Protein AF-A0A381Z6F1-F1 (afdb_monomer)

Organism: NCBI:txid408172

pLDDT: mean 79.67, std 11.26, range [46.81, 97.19]

Mean predicted aligned error: 19.36 Å

Nearest PDB structures (foldseek):
  4gq2-assembly1_P  TM=2.605E-01  e=3.804E+00  Schizosaccharomyces pombe
  4fhm-assembly1_A  TM=2.417E-01  e=4.046E+00  Schizosaccharomyces pombe 972h-
  7odt-assembly1_a  TM=2.174E-01  e=6.625E+00  Homo sapiens

Solvent-accessible surface area (backbone atoms only — not comparable to full-atom values): 9942 Å² total; per-residue (Å²): 112,48,77,78,46,76,47,76,41,65,54,98,90,38,85,71,50,76,47,73,41,78,45,74,86,64,72,47,80,48,65,50,73,82,46,73,48,76,40,67,39,95,84,78,42,79,68,51,73,53,72,52,83,64,50,80,45,75,41,77,60,84,64,78,78,44,97,64,81,72,69,78,74,82,78,71,83,79,87,71,81,80,87,68,64,60,69,60,54,53,52,52,53,52,51,53,51,54,52,52,51,53,52,54,56,57,70,66,60,73,81,83,80,77,81,74,78,75,70,88,66,80,69,48,73,66,55,52,49,49,52,52,51,54,59,50,69,73,49,96,66,60,70,65,59,65,58,57,72,75,105

Secondary structure (DSSP, 8-state):
-EEEEEEEEEETTEEEEEEEEEE--SSEEEEPPPEEEEEEPTTSSEEEEEEEPPPEEEE--TTTT-S---PPP-PPPP-PPP-S-HHHHHHHHHHHHHHHHHHHHHHT----------TT----HHHHHHHHHHHHHTS---HHHHHHTT-

Foldseek 3Di:
DDWPDKDFDDDPNHGDDIDIDDDDPDFAKDKDDKDKDFDADPVRHGPDIDTDDIDIDGHDDPLVPDPDNDDDPDDDDDDDDPPDPPVVVVVVVVVVVVVVVVVVVVVPDDPPPDPPDDCPDPCDPVNVVVVVVVVVVVPPPPCVVVVVVVD

Radius of gyration: 55.56 Å; Cα contacts (8 Å, |Δi|>4): 98; chains: 1; bounding box: 117×28×126 Å

Structure (mmCIF, N/CA/C/O backbone):
data_AF-A0A381Z6F1-F1
#
_entry.id   AF-A0A381Z6F1-F1
#
loop_
_atom_site.group_PDB
_atom_site.id
_atom_site.type_symbol
_atom_site.label_atom_id
_atom_site.label_alt_id
_atom_site.label_comp_id
_atom_site.label_asym_id
_atom_site.label_entity_id
_atom_site.label_seq_id
_atom_site.pdbx_PDB_ins_code
_atom_site.Cartn_x
_atom_site.Cartn_y
_atom_site.Cartn_z
_atom_site.occupancy
_atom_site.B_iso_or_equiv
_atom_site.auth_seq_id
_atom_site.auth_comp_id
_atom_site.auth_asym_id
_atom_site.auth_atom_id
_atom_site.pdbx_PDB_model_num
ATOM 1 N N . MET A 1 1 ? -11.527 2.970 18.851 1.00 81.12 1 MET A N 1
ATOM 2 C CA . MET A 1 1 ? -12.751 2.217 19.197 1.00 81.12 1 MET A CA 1
ATOM 3 C C . MET A 1 1 ? -13.925 2.853 18.471 1.00 81.12 1 MET A C 1
ATOM 5 O O . MET A 1 1 ? -13.950 4.073 18.383 1.00 81.12 1 MET A O 1
ATOM 9 N N . SER A 1 2 ? -14.859 2.068 17.936 1.00 88.56 2 SER A N 1
ATOM 10 C CA . SER A 1 2 ? -16.077 2.588 17.293 1.00 88.56 2 SER A CA 1
ATOM 11 C C . SER A 1 2 ? -17.257 1.636 17.465 1.00 88.56 2 SER A C 1
ATOM 13 O O . SER A 1 2 ? -17.055 0.428 17.573 1.00 88.56 2 SER A O 1
ATOM 15 N N . ILE A 1 3 ? -18.482 2.162 17.426 1.00 88.12 3 ILE A N 1
ATOM 16 C CA . ILE A 1 3 ? -19.702 1.349 17.346 1.00 88.12 3 ILE A CA 1
ATOM 17 C C . ILE A 1 3 ? -19.932 0.991 15.878 1.00 88.12 3 ILE A C 1
ATOM 19 O O . ILE A 1 3 ? -20.005 1.876 15.027 1.00 88.12 3 ILE A O 1
ATOM 23 N N . ARG A 1 4 ? -20.004 -0.304 15.572 1.00 90.88 4 ARG A N 1
ATOM 24 C CA . ARG A 1 4 ? -20.259 -0.804 14.216 1.00 90.88 4 ARG A CA 1
ATOM 25 C C . ARG A 1 4 ? -21.744 -0.957 13.930 1.00 90.88 4 ARG A C 1
ATOM 27 O O . ARG A 1 4 ? -22.179 -0.680 12.818 1.00 90.88 4 ARG A O 1
ATOM 34 N N . ASN A 1 5 ? -22.495 -1.447 14.907 1.00 90.75 5 ASN A N 1
ATOM 35 C CA . ASN A 1 5 ? -23.907 -1.740 14.740 1.00 90.75 5 ASN A CA 1
ATOM 36 C C . ASN A 1 5 ? -24.666 -1.457 16.033 1.00 90.75 5 ASN A C 1
ATOM 38 O O . ASN A 1 5 ? -24.113 -1.618 17.122 1.00 90.75 5 ASN A O 1
ATOM 42 N N . GLN A 1 6 ? -25.931 -1.074 15.891 1.00 89.50 6 GLN A N 1
ATOM 43 C CA . GLN A 1 6 ? -26.876 -0.897 16.983 1.00 89.50 6 GLN A CA 1
ATOM 44 C C . GLN A 1 6 ? -28.231 -1.478 16.574 1.00 89.50 6 GLN A C 1
ATOM 46 O O . GLN A 1 6 ? -28.714 -1.238 15.468 1.00 89.50 6 GLN A O 1
ATOM 51 N N . ALA A 1 7 ? -28.847 -2.246 17.463 1.00 90.25 7 ALA A N 1
ATOM 52 C CA . ALA A 1 7 ? -30.129 -2.886 17.230 1.00 90.25 7 ALA A CA 1
ATOM 53 C C . ALA A 1 7 ? -31.007 -2.810 18.480 1.00 90.25 7 ALA A C 1
ATOM 55 O O . ALA A 1 7 ? -30.526 -2.888 19.609 1.00 90.25 7 ALA A O 1
ATOM 56 N N . LEU A 1 8 ? -32.314 -2.680 18.265 1.00 88.94 8 LEU A N 1
ATOM 57 C CA . LEU A 1 8 ? -33.320 -2.701 19.321 1.00 88.94 8 LEU A CA 1
ATOM 58 C C . LEU A 1 8 ? -33.885 -4.118 19.454 1.00 88.94 8 LEU A C 1
ATOM 60 O O . LEU A 1 8 ? -34.430 -4.673 18.497 1.00 88.94 8 LEU A O 1
ATOM 64 N N . ILE A 1 9 ? -33.780 -4.699 20.643 1.00 87.12 9 ILE A N 1
ATOM 65 C CA . ILE A 1 9 ? -34.295 -6.034 20.941 1.00 87.12 9 ILE A CA 1
ATOM 66 C C . ILE A 1 9 ? -35.766 -5.905 21.319 1.00 87.12 9 ILE A C 1
ATOM 68 O O . ILE A 1 9 ? -36.098 -5.263 22.312 1.00 87.12 9 ILE A O 1
ATOM 72 N N . HIS A 1 10 ? -36.647 -6.559 20.565 1.00 87.62 10 HIS A N 1
ATOM 73 C CA . HIS A 1 10 ? -38.074 -6.623 20.870 1.00 87.62 10 HIS A CA 1
ATOM 74 C C . HIS A 1 10 ? -38.448 -8.029 21.332 1.00 87.62 10 HIS A C 1
ATOM 76 O O . HIS A 1 10 ? -38.104 -9.015 20.681 1.00 87.62 10 HIS A O 1
A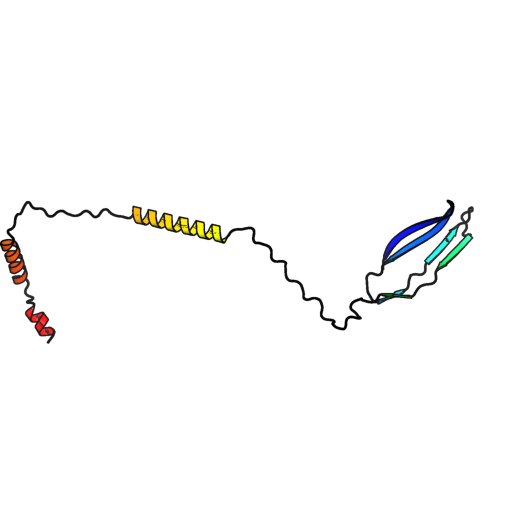TOM 82 N N . LYS A 1 11 ? -39.185 -8.127 22.438 1.00 86.75 11 LYS A N 1
ATOM 83 C CA . LYS A 1 11 ? -39.728 -9.385 22.953 1.00 86.75 11 LYS A CA 1
ATOM 84 C C . LYS A 1 11 ? -41.240 -9.237 23.083 1.00 86.75 11 LYS A C 1
ATOM 86 O O . LYS A 1 11 ? -41.716 -8.313 23.731 1.00 86.75 11 LYS A O 1
ATOM 91 N N . ASN A 1 12 ? -42.000 -10.118 22.431 1.00 84.19 12 ASN A N 1
ATOM 92 C CA . ASN A 1 12 ? -43.472 -10.095 22.416 1.00 84.19 12 ASN A CA 1
ATOM 93 C C . ASN A 1 12 ? -44.085 -8.740 21.993 1.00 84.19 12 ASN A C 1
ATOM 95 O O . ASN A 1 12 ? -45.125 -8.340 22.505 1.00 84.19 12 ASN A O 1
ATOM 99 N N . GLY A 1 13 ? -43.434 -8.015 21.074 1.00 80.69 13 GLY A N 1
ATOM 100 C CA . GLY A 1 13 ? -43.907 -6.709 20.596 1.00 80.69 13 GLY A CA 1
ATOM 101 C C . GLY A 1 13 ? -43.578 -5.519 21.508 1.00 80.69 13 GLY A C 1
ATOM 102 O O . GLY A 1 13 ? -43.893 -4.392 21.144 1.00 80.69 13 GLY A O 1
ATOM 103 N N . GLN A 1 14 ? -42.910 -5.736 22.647 1.00 79.88 14 GLN A N 1
ATOM 104 C CA . GLN A 1 14 ? -42.367 -4.671 23.494 1.00 79.88 14 GLN A CA 1
ATOM 105 C C . GLN A 1 14 ? -40.850 -4.555 23.338 1.00 79.88 14 GLN A C 1
ATOM 107 O O . GLN A 1 14 ? -40.146 -5.557 23.184 1.00 79.88 14 GLN A O 1
ATOM 112 N N . LEU A 1 15 ? -40.344 -3.320 23.387 1.00 80.31 15 LEU A N 1
ATOM 113 C CA . LEU A 1 15 ? -38.912 -3.043 23.423 1.00 80.31 15 LEU A CA 1
ATOM 114 C C . LEU A 1 15 ? -38.334 -3.578 24.741 1.00 80.31 15 LEU A C 1
ATOM 116 O O . LEU A 1 15 ? -38.735 -3.153 25.818 1.00 80.31 15 LEU A O 1
ATOM 120 N N . SER A 1 16 ? -37.407 -4.526 24.640 1.00 82.19 16 SER A N 1
ATOM 121 C CA . SER A 1 16 ? -36.814 -5.241 25.773 1.00 82.19 16 SER A CA 1
ATOM 122 C C . SER A 1 16 ? -35.347 -4.877 26.012 1.00 82.19 16 SER A C 1
ATOM 124 O O . SER A 1 16 ? -34.813 -5.247 27.054 1.00 82.19 16 SER A O 1
ATOM 126 N N . GLY A 1 17 ? -34.675 -4.205 25.074 1.00 81.38 17 GLY A N 1
ATOM 127 C CA . GLY A 1 17 ? -33.285 -3.790 25.258 1.00 81.38 17 GLY A CA 1
ATOM 128 C C . GLY A 1 17 ? -32.634 -3.223 24.002 1.00 81.38 17 GLY A C 1
ATOM 129 O O . GLY A 1 17 ? -33.242 -3.166 22.934 1.00 81.38 17 GLY A O 1
ATOM 130 N N . ILE A 1 18 ? -31.372 -2.824 24.140 1.00 84.62 18 ILE A N 1
ATOM 131 C CA . ILE A 1 18 ? -30.530 -2.302 23.062 1.00 84.62 18 ILE A CA 1
ATOM 132 C C . ILE A 1 18 ? -29.277 -3.172 22.992 1.00 84.62 18 ILE A C 1
ATOM 134 O O . ILE A 1 18 ? -28.672 -3.479 24.016 1.00 84.62 18 ILE A O 1
ATOM 138 N N . GLN A 1 19 ? -28.891 -3.572 21.788 1.00 88.00 19 GLN A N 1
ATOM 139 C CA . GLN A 1 19 ? -27.649 -4.279 21.515 1.00 88.00 19 GLN A CA 1
ATOM 140 C C . GLN A 1 19 ? -26.754 -3.398 20.655 1.00 88.00 19 GLN A C 1
ATOM 142 O O . GLN A 1 19 ? -27.208 -2.848 19.654 1.00 88.00 19 GLN A O 1
ATOM 147 N N . PHE A 1 20 ? -25.477 -3.308 21.002 1.00 87.50 20 PHE A N 1
ATOM 148 C CA . PHE A 1 20 ? -24.478 -2.621 20.193 1.00 87.50 20 PHE A CA 1
ATOM 149 C C . PHE A 1 20 ? -23.226 -3.479 20.031 1.00 87.50 20 PHE A C 1
ATOM 151 O O . PHE A 1 20 ? -22.852 -4.250 20.913 1.00 87.50 20 PHE A O 1
ATOM 158 N N . GLU A 1 21 ? -22.585 -3.347 18.875 1.00 89.69 21 GLU A N 1
ATOM 159 C CA . GLU A 1 21 ? -21.333 -4.020 18.546 1.00 89.69 21 GLU A CA 1
ATOM 160 C C . GLU A 1 21 ? -20.197 -2.995 18.552 1.00 89.69 21 GLU A C 1
ATOM 162 O O . GLU A 1 21 ? -20.229 -2.021 17.795 1.00 89.69 21 GLU A O 1
ATOM 167 N N . ILE A 1 22 ? -19.190 -3.217 19.397 1.00 88.69 22 ILE A N 1
ATOM 168 C CA . ILE A 1 22 ? -18.017 -2.347 19.528 1.00 88.69 22 ILE A CA 1
ATOM 169 C C . ILE A 1 22 ? -16.822 -2.994 18.830 1.00 88.69 22 ILE A C 1
ATOM 171 O O . ILE A 1 22 ? -16.513 -4.160 19.062 1.00 88.69 22 ILE A O 1
ATOM 175 N N . ILE A 1 23 ? -16.113 -2.206 18.021 1.00 91.19 23 ILE A N 1
ATOM 176 C CA . ILE A 1 23 ? -14.864 -2.599 17.369 1.00 91.19 23 ILE A CA 1
ATOM 177 C C . ILE A 1 23 ? -13.678 -1.831 17.948 1.00 91.19 23 ILE A C 1
ATOM 179 O O . ILE A 1 23 ? -13.696 -0.602 18.092 1.00 91.19 23 ILE A O 1
ATOM 183 N N . TYR A 1 24 ? -12.606 -2.578 18.201 1.00 90.75 24 TYR A N 1
ATOM 184 C CA . TYR A 1 24 ? -11.280 -2.072 18.526 1.00 90.75 24 TYR A CA 1
ATOM 185 C C . TYR A 1 24 ? -10.386 -2.187 17.290 1.00 90.75 24 TYR A C 1
ATOM 187 O O . TYR A 1 24 ? -10.227 -3.268 16.733 1.00 90.75 24 TYR A O 1
ATOM 195 N N . TRP A 1 25 ? -9.841 -1.057 16.844 1.00 88.94 25 TRP A N 1
ATOM 196 C CA . TRP A 1 25 ? -9.033 -0.972 15.621 1.00 88.94 25 TRP A CA 1
ATOM 197 C C . TRP A 1 25 ? -7.536 -1.159 15.862 1.00 88.94 25 TRP A C 1
ATOM 199 O O . TRP A 1 25 ? -6.795 -1.364 14.909 1.00 88.94 25 TRP A O 1
ATOM 209 N N . ASP A 1 26 ? -7.103 -1.064 17.117 1.00 88.62 26 ASP A N 1
ATOM 210 C CA . ASP A 1 26 ? -5.697 -1.108 17.501 1.00 88.62 26 ASP A CA 1
ATOM 211 C C . ASP A 1 26 ? -5.467 -2.195 18.558 1.00 88.62 26 ASP A C 1
ATOM 213 O O . ASP A 1 26 ? -6.400 -2.624 19.245 1.00 88.62 26 ASP A O 1
ATOM 217 N N . THR A 1 27 ? -4.222 -2.643 18.670 1.00 89.38 27 THR A N 1
ATOM 218 C CA . THR A 1 27 ? -3.765 -3.580 19.694 1.00 89.38 27 THR A CA 1
ATOM 219 C C . THR A 1 27 ? -3.491 -2.853 21.002 1.00 89.38 27 THR A C 1
ATOM 221 O O . THR A 1 27 ? -2.976 -1.740 21.012 1.00 89.38 27 THR A O 1
ATOM 224 N N . GLY A 1 28 ? -3.820 -3.482 22.126 1.00 89.19 28 GLY A N 1
ATOM 225 C CA . GLY A 1 28 ? -3.600 -2.891 23.440 1.00 89.19 28 GLY A CA 1
ATOM 226 C C . GLY A 1 28 ? -4.670 -3.250 24.457 1.00 89.19 28 GLY A C 1
ATOM 227 O O . GLY A 1 28 ? -5.472 -4.167 24.270 1.00 89.19 28 GLY A O 1
ATOM 228 N N . LYS A 1 29 ? -4.652 -2.524 25.574 1.00 91.81 29 LYS A N 1
ATOM 229 C CA . LYS A 1 29 ? -5.629 -2.652 26.657 1.00 91.81 29 LYS A CA 1
ATOM 230 C C . LYS A 1 29 ? -6.660 -1.543 26.524 1.00 91.81 29 LYS A C 1
ATOM 232 O O . LYS A 1 29 ? -6.298 -0.372 26.471 1.00 91.81 29 LYS A O 1
ATOM 237 N N . PHE A 1 30 ? -7.926 -1.922 26.514 1.00 91.88 30 PHE A N 1
ATOM 238 C CA . PHE A 1 30 ? -9.052 -1.008 26.427 1.00 91.88 30 PHE A CA 1
ATOM 239 C C . PHE A 1 30 ? -10.047 -1.300 27.542 1.00 91.88 30 PHE A C 1
ATOM 241 O O . PHE A 1 30 ? -10.102 -2.409 28.069 1.00 91.88 30 PHE A O 1
ATOM 248 N N . VAL A 1 31 ? -10.848 -0.299 27.880 1.00 90.88 31 VAL A N 1
ATOM 249 C CA . VAL A 1 31 ? -11.956 -0.421 28.827 1.00 90.88 31 VAL A CA 1
ATOM 250 C C . VAL A 1 31 ? -13.213 0.054 28.110 1.00 90.88 31 VAL A C 1
ATOM 252 O O . VAL A 1 31 ? -13.159 1.046 27.377 1.00 90.88 31 VAL A O 1
ATOM 255 N N . THR A 1 32 ? -14.322 -0.675 28.238 1.00 88.06 32 THR A N 1
ATOM 256 C CA . THR A 1 32 ? -15.604 -0.204 27.699 1.00 88.06 32 THR A CA 1
ATOM 257 C C . THR A 1 32 ? -16.048 1.047 28.460 1.00 88.06 32 THR A C 1
ATOM 259 O O . THR A 1 32 ? -15.869 1.096 29.673 1.00 88.06 32 THR A O 1
ATOM 262 N N . PRO A 1 33 ? -16.617 2.056 27.787 1.00 82.31 33 PRO A N 1
ATOM 263 C CA . PRO A 1 33 ? -17.110 3.246 28.465 1.00 82.31 33 PRO A CA 1
ATOM 264 C C . PRO A 1 33 ? -18.274 2.899 29.395 1.00 82.31 33 PRO A C 1
ATOM 266 O O . PRO A 1 33 ? -19.022 1.955 29.127 1.00 82.31 33 PRO A O 1
ATOM 269 N N . ASP A 1 34 ? -18.441 3.703 30.441 1.00 84.81 34 ASP A N 1
ATOM 270 C CA . ASP A 1 34 ? -19.617 3.654 31.305 1.00 84.81 34 ASP A CA 1
ATOM 271 C C . ASP A 1 34 ? -20.865 3.921 30.456 1.00 84.81 34 ASP A C 1
ATOM 273 O O . ASP A 1 34 ? -20.932 4.912 29.719 1.00 84.81 34 ASP A O 1
ATOM 277 N N . TYR A 1 35 ? -21.850 3.029 30.541 1.00 81.44 35 TYR A N 1
ATOM 278 C CA . TYR A 1 35 ? -23.107 3.178 29.821 1.00 81.44 35 TYR A CA 1
ATOM 279 C C . TYR A 1 35 ? -24.280 2.969 30.769 1.00 81.44 35 TYR A C 1
ATOM 281 O O . TYR A 1 35 ? -24.359 1.957 31.468 1.00 81.44 35 TYR A O 1
ATOM 289 N N . ALA A 1 36 ? -25.186 3.943 30.774 1.00 83.25 36 ALA A N 1
ATOM 290 C CA . ALA A 1 36 ? -26.417 3.912 31.539 1.00 83.25 36 ALA A CA 1
ATOM 291 C C . ALA A 1 36 ? -27.600 4.264 30.632 1.00 83.25 36 ALA A C 1
ATOM 293 O O . ALA A 1 36 ? -27.502 5.162 29.794 1.00 83.25 36 ALA A O 1
ATOM 294 N N . ILE A 1 37 ? -28.704 3.537 30.785 1.00 83.25 37 ILE A N 1
ATOM 295 C CA . ILE A 1 37 ? -29.956 3.760 30.065 1.00 83.25 37 ILE A CA 1
ATOM 296 C C . ILE A 1 37 ? -31.034 4.078 31.090 1.00 83.25 37 ILE A C 1
ATOM 298 O O . ILE A 1 37 ? -31.317 3.256 31.961 1.00 83.25 37 ILE A O 1
ATOM 302 N N . ASP A 1 38 ? -31.674 5.230 30.940 1.00 85.25 38 ASP A N 1
ATOM 303 C CA . ASP A 1 38 ? -32.849 5.589 31.727 1.00 85.25 38 ASP A CA 1
ATOM 304 C C . ASP A 1 38 ? -34.110 5.035 31.064 1.00 85.25 38 ASP A C 1
ATOM 306 O O . ASP A 1 38 ? -34.380 5.279 29.884 1.00 85.25 38 ASP A O 1
ATOM 310 N N . VAL A 1 39 ? -34.892 4.277 31.826 1.00 80.69 39 VAL A N 1
ATOM 311 C CA . VAL A 1 39 ? -36.205 3.794 31.406 1.00 80.69 39 VAL A CA 1
ATOM 312 C C . VAL A 1 39 ? -37.256 4.767 31.916 1.00 80.69 39 VAL A C 1
ATOM 314 O O . VAL A 1 39 ? -37.375 4.993 33.117 1.00 80.69 39 VAL A O 1
ATOM 317 N N . MET A 1 40 ? -38.007 5.356 30.987 1.00 82.31 40 MET A N 1
ATOM 318 C CA . MET A 1 40 ? -39.043 6.341 31.293 1.00 82.31 40 MET A CA 1
ATOM 319 C C . MET A 1 40 ? -40.377 5.663 31.631 1.00 82.31 40 MET A C 1
ATOM 321 O O . MET A 1 40 ? -40.792 4.710 30.967 1.00 82.31 40 MET A O 1
ATOM 325 N N . ASN A 1 41 ? -41.075 6.200 32.624 1.00 79.94 41 ASN A N 1
ATOM 326 C CA . ASN A 1 41 ? -42.464 5.898 32.937 1.00 79.94 41 ASN A CA 1
ATOM 327 C C . ASN A 1 41 ? -43.404 6.595 31.928 1.00 79.94 41 ASN A C 1
ATOM 329 O O . ASN A 1 41 ? -43.019 7.531 31.226 1.00 79.94 41 ASN A O 1
ATOM 333 N N . LYS A 1 42 ? -44.668 6.165 31.874 1.00 79.56 42 LYS A N 1
ATOM 334 C CA . LYS A 1 42 ? -45.727 6.755 31.036 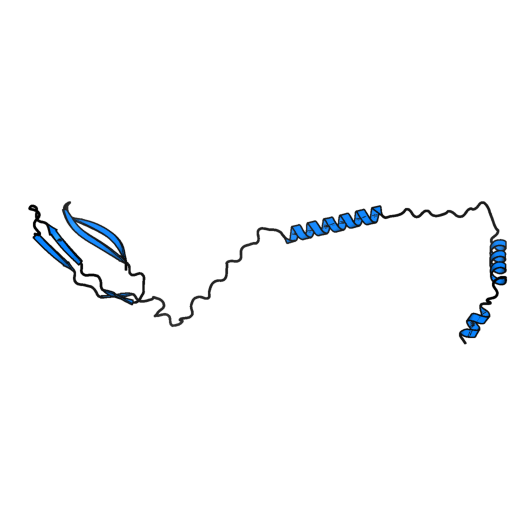1.00 79.56 42 LYS A CA 1
ATOM 335 C C . LYS A 1 42 ? -45.989 8.233 31.332 1.00 79.56 42 LYS A C 1
ATOM 337 O O . LYS A 1 42 ? -46.450 8.936 30.441 1.00 79.56 42 LYS A O 1
ATOM 342 N N . ASP A 1 43 ? -45.658 8.682 32.540 1.00 81.31 43 ASP A N 1
ATOM 343 C CA . ASP A 1 43 ? -45.832 10.062 33.004 1.00 81.31 43 ASP A CA 1
ATOM 344 C C . ASP A 1 43 ? -44.555 10.916 32.821 1.00 81.31 43 ASP A C 1
ATOM 346 O O . ASP A 1 43 ? -44.330 11.861 33.570 1.00 81.31 43 ASP A O 1
ATOM 350 N N . GLU A 1 44 ? -43.683 10.554 31.867 1.00 73.88 44 GLU A N 1
ATOM 351 C CA . GLU A 1 44 ? -42.418 11.240 31.513 1.00 73.88 44 GLU A CA 1
ATOM 352 C C . GLU A 1 44 ? -41.335 11.302 32.616 1.00 73.88 44 GLU A C 1
ATOM 354 O O . GLU A 1 44 ? -40.253 11.840 32.392 1.00 73.88 44 GLU A O 1
ATOM 359 N N . GLY A 1 45 ? -41.569 10.713 33.791 1.00 81.94 45 GLY A N 1
ATOM 360 C CA . GLY A 1 45 ? -40.550 10.537 34.835 1.00 81.94 45 GLY A CA 1
ATOM 361 C C . GLY A 1 45 ? -39.632 9.335 34.584 1.00 81.94 45 GLY A C 1
ATOM 362 O O . GLY A 1 45 ? -40.047 8.363 33.961 1.00 81.94 45 GLY A O 1
ATOM 363 N N . VAL A 1 46 ? -38.401 9.357 35.106 1.00 81.44 46 VAL A N 1
ATOM 364 C CA . VAL A 1 46 ? -37.502 8.185 35.078 1.00 81.44 46 VAL A CA 1
ATOM 365 C C . VAL A 1 46 ? -38.014 7.134 36.068 1.00 81.44 46 VAL A C 1
ATOM 367 O O . VAL A 1 46 ? -38.149 7.424 37.254 1.00 81.44 46 VAL A O 1
ATOM 370 N N . ASP A 1 47 ? -38.307 5.928 35.581 1.00 82.94 47 ASP A N 1
ATOM 371 C CA . ASP A 1 47 ? -38.739 4.782 36.391 1.00 82.94 47 ASP A CA 1
ATOM 372 C C . ASP A 1 47 ? -37.521 4.078 37.013 1.00 82.94 47 ASP A C 1
ATOM 374 O O . ASP A 1 47 ? -37.409 3.946 38.231 1.00 82.94 47 ASP A O 1
ATOM 378 N N . PHE A 1 48 ? -36.546 3.691 36.182 1.00 79.94 48 PHE A N 1
ATOM 379 C CA . PHE A 1 48 ? -35.295 3.080 36.638 1.00 79.94 48 PHE A CA 1
ATOM 380 C C . PHE A 1 48 ? -34.151 3.268 35.635 1.00 79.94 48 PHE A C 1
ATOM 382 O O . PHE A 1 48 ? -34.366 3.326 34.426 1.00 79.94 48 PHE A O 1
ATOM 389 N N . THR A 1 49 ? -32.919 3.307 36.144 1.00 82.62 49 THR A N 1
ATOM 390 C CA . THR A 1 49 ? -31.694 3.400 35.339 1.00 82.62 49 THR A CA 1
ATOM 391 C C . THR A 1 49 ? -30.978 2.053 35.312 1.00 82.62 49 THR A C 1
ATOM 393 O O . THR A 1 49 ? -30.668 1.470 36.351 1.00 82.62 49 THR A O 1
ATOM 396 N N . LEU A 1 50 ? -30.682 1.563 34.114 1.00 82.50 50 LEU A N 1
ATOM 397 C CA . LEU A 1 50 ? -29.863 0.381 33.872 1.00 82.50 50 LEU A CA 1
ATOM 398 C C . LEU A 1 50 ? -28.429 0.828 33.605 1.00 82.50 50 LEU A C 1
ATOM 400 O O . LEU A 1 50 ? -28.174 1.421 32.564 1.00 82.50 50 LEU A O 1
ATOM 404 N N . SER A 1 51 ? -27.501 0.532 34.513 1.00 84.19 51 SER A N 1
ATOM 405 C CA . SER A 1 51 ? -26.071 0.808 34.326 1.00 84.19 51 SER A CA 1
ATOM 406 C C . SER A 1 51 ? -25.298 -0.486 34.090 1.00 84.19 51 SER A C 1
ATOM 408 O O . SER A 1 51 ? -25.589 -1.509 34.713 1.00 84.19 51 SER A O 1
ATOM 410 N N . THR A 1 52 ? -24.321 -0.450 33.187 1.00 84.25 52 THR A N 1
ATOM 411 C CA . THR A 1 52 ? -23.428 -1.580 32.912 1.00 84.25 52 THR A CA 1
ATOM 412 C C . THR A 1 52 ? -22.033 -1.308 33.450 1.00 84.25 52 THR A C 1
ATOM 414 O O . THR A 1 52 ? -21.483 -0.231 33.221 1.00 84.25 52 THR A O 1
ATOM 417 N N . GLU A 1 53 ? -21.435 -2.300 34.105 1.00 87.75 53 GLU A N 1
ATOM 418 C CA . GLU A 1 53 ? -20.067 -2.188 34.604 1.00 87.75 53 GLU A CA 1
ATOM 419 C C . GLU A 1 53 ? -19.035 -2.183 33.459 1.00 87.75 53 GLU A C 1
ATOM 421 O O . GLU A 1 53 ? -19.173 -2.950 32.497 1.00 87.75 53 GLU A O 1
ATOM 426 N N . PRO A 1 54 ? -17.973 -1.363 33.556 1.00 88.56 54 PRO A N 1
ATOM 427 C CA . PRO A 1 54 ? -16.911 -1.327 32.558 1.00 88.56 54 PRO A CA 1
ATOM 428 C C . PRO A 1 54 ? -16.129 -2.633 32.488 1.00 88.56 54 PRO A C 1
ATOM 430 O O . PRO A 1 54 ? -15.603 -3.128 33.485 1.00 88.56 54 PRO A O 1
ATOM 433 N N . LEU A 1 55 ? -15.968 -3.159 31.278 1.00 89.06 55 LEU A N 1
ATOM 434 C CA . LEU A 1 55 ? -15.198 -4.361 31.013 1.00 89.06 55 LEU A CA 1
ATOM 435 C C . LEU A 1 55 ? -13.813 -4.007 30.471 1.00 89.06 55 LEU A C 1
ATOM 437 O O . LEU A 1 55 ? -13.673 -3.271 29.492 1.00 89.06 55 LEU A O 1
ATOM 441 N N . SER A 1 56 ? -12.780 -4.590 31.079 1.00 91.06 56 SER A N 1
ATOM 442 C CA . SER A 1 56 ? -11.403 -4.510 30.584 1.00 91.06 56 SER A CA 1
ATOM 443 C C . SER A 1 56 ? -11.152 -5.566 29.507 1.00 91.06 56 SER A C 1
ATOM 445 O O . SER A 1 56 ? -11.305 -6.761 29.751 1.00 91.06 56 SER A O 1
ATOM 447 N N . ILE A 1 57 ? -10.739 -5.125 28.320 1.00 91.00 57 ILE A N 1
ATOM 448 C CA . ILE A 1 57 ? -10.526 -5.959 27.134 1.00 91.00 57 ILE A CA 1
ATOM 449 C C . ILE A 1 57 ? -9.080 -5.793 26.659 1.00 91.00 57 ILE A C 1
ATOM 451 O O . ILE A 1 57 ? -8.559 -4.682 26.575 1.00 91.00 57 ILE A O 1
ATOM 455 N N . HIS A 1 58 ? -8.423 -6.903 26.325 1.00 92.00 58 HIS A N 1
ATOM 456 C CA . HIS A 1 58 ? -7.081 -6.901 25.746 1.00 92.00 58 HIS A CA 1
ATOM 457 C C . HIS A 1 58 ? -7.122 -7.409 24.305 1.00 92.00 58 HIS A C 1
ATOM 459 O O . HIS A 1 58 ? -7.469 -8.562 24.054 1.00 92.00 58 HIS A O 1
ATOM 465 N N . VAL A 1 59 ? -6.746 -6.546 23.364 1.00 90.62 59 VAL A N 1
ATOM 466 C CA . VAL A 1 59 ? -6.682 -6.850 21.934 1.00 90.62 59 VAL A CA 1
ATOM 467 C C . VAL A 1 59 ? -5.233 -7.159 21.583 1.00 90.62 59 VAL A C 1
ATOM 469 O O . VAL A 1 59 ? -4.396 -6.2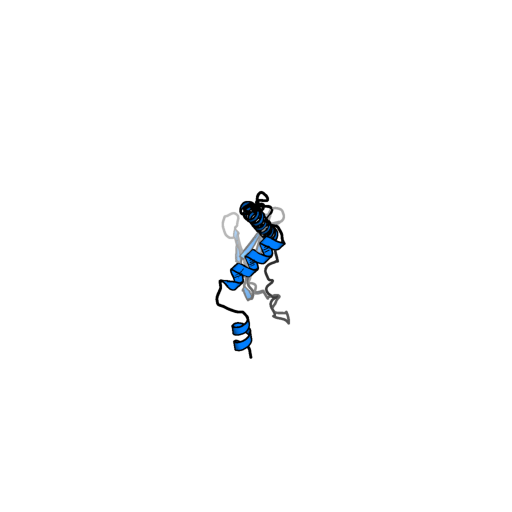62 21.491 1.00 90.62 59 VAL A O 1
ATOM 472 N N . GLY A 1 60 ? -4.927 -8.447 21.439 1.00 87.56 60 GLY A N 1
ATOM 473 C CA . GLY A 1 60 ? -3.598 -8.923 21.062 1.00 87.56 60 GLY A CA 1
ATOM 474 C C . GLY A 1 60 ? -3.396 -8.963 19.548 1.00 87.56 60 GLY A C 1
ATOM 475 O O . GLY A 1 60 ? -4.336 -9.193 18.788 1.00 87.56 60 GLY A O 1
ATOM 476 N N . SER A 1 61 ? -2.149 -8.787 19.112 1.00 81.69 61 SER A N 1
ATOM 477 C CA . SER A 1 61 ? -1.762 -9.064 17.729 1.00 81.69 61 SER A CA 1
ATOM 478 C C . SER A 1 61 ? -1.602 -10.566 17.517 1.00 81.69 61 SER A C 1
ATOM 480 O O . SER A 1 61 ? -0.901 -11.226 18.284 1.00 81.69 61 SER A O 1
ATOM 482 N N . ILE A 1 62 ? -2.152 -11.093 16.423 1.00 79.06 62 ILE A N 1
ATOM 483 C CA . ILE A 1 62 ? -1.876 -12.469 15.978 1.00 79.06 62 ILE A CA 1
ATOM 484 C C . ILE A 1 62 ? -0.398 -12.684 15.613 1.00 79.06 62 ILE A C 1
ATOM 486 O O . ILE A 1 62 ? 0.059 -13.821 15.567 1.00 79.06 62 ILE A O 1
ATOM 490 N N . LEU A 1 63 ? 0.357 -11.605 15.367 1.00 71.75 63 LEU A N 1
ATOM 491 C CA . LEU A 1 63 ? 1.785 -11.678 15.058 1.00 71.75 63 LEU A CA 1
ATOM 492 C C . LEU A 1 63 ? 2.666 -11.811 16.303 1.00 71.75 63 LEU A C 1
ATOM 494 O O . LEU A 1 63 ? 3.789 -12.285 16.191 1.00 71.75 63 LEU A O 1
ATOM 498 N N . ALA A 1 64 ? 2.171 -11.437 17.487 1.00 67.38 64 ALA A N 1
ATOM 499 C CA . ALA A 1 64 ? 2.969 -11.447 18.716 1.00 67.38 64 ALA A CA 1
ATOM 500 C C . ALA A 1 64 ? 3.347 -12.864 19.197 1.00 67.38 64 ALA A C 1
ATOM 502 O O . ALA A 1 64 ? 4.237 -13.000 20.029 1.00 67.38 64 ALA A O 1
ATOM 503 N N . GLY A 1 65 ? 2.675 -13.903 18.688 1.00 66.56 65 GLY A N 1
ATOM 504 C CA . GLY A 1 65 ? 2.957 -15.311 18.989 1.00 66.56 65 GLY A CA 1
ATOM 505 C C . GLY A 1 65 ? 3.675 -16.073 17.872 1.00 66.56 65 GLY A C 1
ATOM 506 O O . GLY A 1 65 ? 3.777 -17.292 17.960 1.00 66.56 65 GLY A O 1
ATOM 507 N N . MET A 1 66 ? 4.120 -15.402 16.803 1.00 67.44 66 MET A N 1
ATOM 508 C CA . MET A 1 66 ? 4.920 -16.048 15.760 1.00 67.44 66 MET A CA 1
ATOM 509 C C . MET A 1 66 ? 6.405 -15.978 16.129 1.00 67.44 66 MET A C 1
ATOM 511 O O . MET A 1 66 ? 6.969 -14.893 16.222 1.00 67.44 66 MET A O 1
ATOM 515 N N . ASP A 1 67 ? 7.042 -17.146 16.271 1.00 66.12 67 ASP A N 1
ATOM 516 C CA . ASP A 1 67 ? 8.485 -17.305 16.549 1.00 66.12 67 ASP A CA 1
ATOM 517 C C . ASP A 1 67 ? 9.394 -16.681 15.476 1.00 66.12 67 ASP A C 1
ATOM 519 O O . ASP A 1 67 ? 10.604 -16.563 15.661 1.00 66.12 67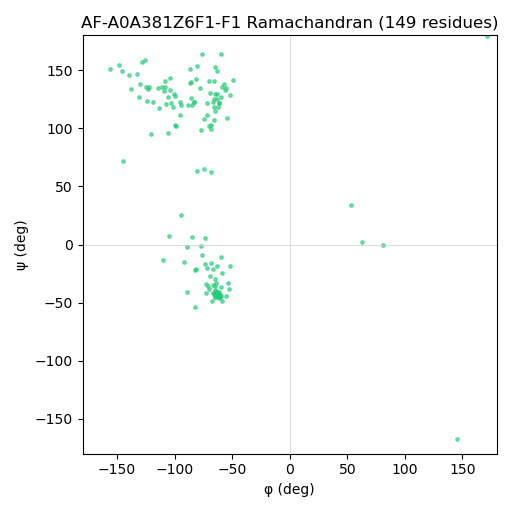 ASP A O 1
ATOM 523 N N . ASN A 1 68 ? 8.816 -16.279 14.342 1.00 65.38 68 ASN A N 1
ATOM 524 C CA . ASN A 1 68 ? 9.515 -15.619 13.258 1.00 65.38 68 ASN A CA 1
ATOM 525 C C . ASN A 1 68 ? 8.886 -14.236 13.004 1.00 65.38 68 ASN A C 1
ATOM 527 O O . ASN A 1 68 ? 7.881 -14.144 12.296 1.00 65.38 68 ASN A O 1
ATOM 531 N N . PRO A 1 69 ? 9.441 -13.158 13.590 1.00 63.00 69 PRO A N 1
ATOM 532 C CA . PRO A 1 69 ? 8.958 -11.790 13.405 1.00 63.00 69 PRO A CA 1
ATOM 533 C C . PRO A 1 69 ? 9.305 -11.221 12.022 1.00 63.00 69 PRO A C 1
ATOM 535 O O . PRO A 1 69 ? 9.077 -10.035 11.776 1.00 63.00 69 PRO A O 1
ATOM 538 N N . ASP A 1 70 ? 9.873 -12.036 11.127 1.00 67.69 70 ASP A N 1
ATOM 539 C CA . ASP A 1 70 ? 10.171 -11.624 9.766 1.00 67.69 70 ASP A CA 1
ATOM 540 C C . ASP A 1 70 ? 8.857 -11.350 9.031 1.00 67.69 70 ASP A C 1
ATOM 542 O O . ASP A 1 70 ? 8.064 -12.240 8.706 1.00 67.69 70 ASP A O 1
ATOM 546 N N . TYR A 1 71 ? 8.609 -10.063 8.810 1.00 66.38 71 TYR A N 1
ATOM 547 C CA . TYR A 1 71 ? 7.527 -9.581 7.972 1.00 66.38 71 TYR A CA 1
ATOM 548 C C . TYR A 1 71 ? 7.560 -10.324 6.637 1.00 66.38 71 TYR A C 1
ATOM 550 O O . TYR A 1 71 ? 8.632 -10.563 6.075 1.00 66.38 71 TYR A O 1
ATOM 558 N N . GLN A 1 72 ? 6.386 -10.664 6.094 1.00 68.81 72 GLN A N 1
ATOM 559 C CA . GLN A 1 72 ? 6.339 -11.214 4.741 1.00 68.81 72 GLN A CA 1
ATOM 560 C C . GLN A 1 72 ? 7.114 -10.280 3.805 1.00 68.81 72 GLN A C 1
ATOM 562 O O . GLN A 1 72 ? 6.857 -9.070 3.817 1.00 68.81 72 GLN A O 1
ATOM 567 N N . PRO A 1 73 ? 8.055 -10.815 3.007 1.00 74.69 73 PRO A N 1
ATOM 568 C CA . PRO A 1 73 ? 8.868 -9.991 2.138 1.00 74.69 73 PRO A CA 1
ATOM 569 C C . PRO A 1 73 ? 7.944 -9.185 1.234 1.00 74.69 73 PRO A C 1
ATOM 571 O O . PRO A 1 73 ? 6.980 -9.713 0.667 1.00 74.69 73 PRO A O 1
ATOM 574 N N . MET A 1 74 ? 8.229 -7.888 1.142 1.00 72.81 74 MET A N 1
ATOM 575 C CA . MET A 1 74 ? 7.439 -6.942 0.369 1.00 72.81 74 MET A CA 1
ATOM 576 C C . MET A 1 74 ? 7.328 -7.464 -1.067 1.00 72.81 74 MET A C 1
ATOM 578 O O . MET A 1 74 ? 8.317 -7.519 -1.800 1.00 72.81 74 MET A O 1
ATOM 582 N N . LYS A 1 75 ? 6.131 -7.925 -1.454 1.00 75.88 75 LYS A N 1
ATOM 583 C CA . LYS A 1 75 ? 5.905 -8.466 -2.796 1.00 75.88 75 LYS A CA 1
ATOM 584 C C . LYS A 1 75 ? 6.175 -7.354 -3.801 1.00 75.88 75 LYS A C 1
ATOM 586 O O . LYS A 1 75 ? 5.552 -6.296 -3.748 1.00 75.88 75 LYS A O 1
ATOM 591 N N . GLY A 1 76 ? 7.110 -7.609 -4.710 1.00 80.62 76 GLY A N 1
ATOM 592 C CA . GLY A 1 76 ? 7.358 -6.722 -5.836 1.00 80.62 76 GLY A CA 1
ATOM 593 C C . GLY A 1 76 ? 6.106 -6.556 -6.709 1.00 80.62 76 GLY A C 1
ATOM 594 O O . GLY A 1 76 ? 5.165 -7.354 -6.615 1.00 80.62 76 GLY A O 1
ATOM 595 N N . PRO A 1 77 ? 6.078 -5.530 -7.572 1.00 81.19 77 PRO A N 1
ATOM 596 C CA . PRO A 1 77 ? 4.971 -5.324 -8.494 1.00 81.19 77 PRO A CA 1
ATOM 597 C C . PRO A 1 77 ? 4.776 -6.558 -9.381 1.00 81.19 77 PRO A C 1
ATOM 599 O O . PRO A 1 77 ? 5.738 -7.152 -9.872 1.00 81.19 77 PRO A O 1
ATOM 602 N N . VAL A 1 78 ? 3.516 -6.942 -9.595 1.00 82.56 78 VAL A N 1
ATOM 603 C CA . VAL A 1 78 ? 3.171 -8.071 -10.464 1.00 82.56 78 VAL A CA 1
ATOM 604 C C . VAL A 1 78 ? 3.629 -7.747 -11.891 1.00 82.56 78 VAL A C 1
ATOM 606 O O . VAL A 1 78 ? 3.244 -6.698 -12.418 1.00 82.56 78 VAL A O 1
ATOM 609 N N . PRO A 1 79 ? 4.440 -8.607 -12.538 1.00 79.69 79 PRO A N 1
ATOM 610 C CA . PRO A 1 79 ? 4.925 -8.337 -13.882 1.00 79.69 79 PRO A CA 1
ATOM 611 C C . PRO A 1 79 ? 3.746 -8.325 -14.856 1.00 79.69 79 PRO A C 1
ATOM 613 O O . PRO A 1 79 ? 3.094 -9.344 -15.090 1.00 79.69 79 PRO A O 1
ATOM 616 N N . VAL A 1 80 ? 3.474 -7.160 -15.440 1.00 80.81 80 VAL A N 1
ATOM 617 C CA . VAL A 1 80 ? 2.468 -7.012 -16.491 1.00 80.81 80 VAL A CA 1
ATOM 618 C C . VAL A 1 80 ? 3.093 -7.301 -17.851 1.00 80.81 80 VAL A C 1
ATOM 620 O O . VAL A 1 80 ? 4.220 -6.895 -18.145 1.00 80.81 80 VAL A O 1
ATOM 623 N N . ARG A 1 81 ? 2.363 -8.014 -18.712 1.00 76.25 81 ARG A N 1
ATOM 624 C CA . ARG A 1 81 ? 2.777 -8.193 -20.108 1.00 76.25 81 ARG A CA 1
ATOM 625 C C . ARG A 1 81 ? 2.711 -6.832 -20.800 1.00 76.25 81 ARG A C 1
ATOM 627 O O . ARG A 1 81 ? 1.653 -6.210 -20.824 1.00 76.25 81 ARG A O 1
ATOM 634 N N . SER A 1 82 ? 3.832 -6.376 -21.359 1.00 68.44 82 SER A N 1
ATOM 635 C CA . SER A 1 82 ? 3.845 -5.158 -22.171 1.00 68.44 82 SER A CA 1
ATOM 636 C C . SER A 1 82 ? 2.946 -5.355 -23.392 1.00 68.44 82 SER A C 1
ATOM 638 O O . SER A 1 82 ? 3.184 -6.243 -24.208 1.00 68.44 82 SER A O 1
ATOM 640 N N . ILE A 1 83 ? 1.901 -4.535 -23.491 1.00 76.94 83 ILE A N 1
ATOM 641 C CA . ILE A 1 83 ? 0.923 -4.551 -24.587 1.00 76.94 83 ILE A CA 1
ATOM 642 C C . ILE A 1 83 ? 1.484 -3.976 -25.894 1.00 76.94 83 ILE A C 1
ATOM 644 O O . ILE A 1 83 ? 0.910 -4.201 -26.956 1.00 76.94 83 ILE A O 1
ATOM 648 N N . PHE A 1 84 ? 2.594 -3.231 -25.837 1.00 77.00 84 PHE A N 1
ATOM 649 C CA . PHE A 1 84 ? 3.111 -2.501 -26.989 1.00 77.00 84 PHE A CA 1
ATOM 650 C C . PHE A 1 84 ? 4.288 -3.246 -27.643 1.00 77.00 84 PHE A C 1
ATOM 652 O O . PHE A 1 84 ? 5.334 -3.418 -27.006 1.00 77.00 84 PHE A O 1
ATOM 659 N N . PRO A 1 85 ? 4.177 -3.670 -28.918 1.00 83.19 85 PRO A N 1
ATOM 660 C CA . PRO A 1 85 ? 5.213 -4.437 -29.607 1.00 83.19 85 PRO A CA 1
ATOM 661 C C . PRO A 1 85 ? 6.332 -3.520 -30.136 1.00 83.19 85 PRO A C 1
ATOM 663 O O . PRO A 1 85 ? 6.580 -3.436 -31.339 1.00 83.19 85 PRO A O 1
ATOM 666 N N . THR A 1 86 ? 7.043 -2.836 -29.233 1.00 84.62 86 THR A N 1
ATOM 667 C CA . THR A 1 86 ? 8.145 -1.904 -29.557 1.00 84.62 86 THR A CA 1
ATOM 668 C C . THR A 1 86 ? 9.209 -2.534 -30.458 1.00 84.62 86 THR A C 1
ATOM 670 O O . THR A 1 86 ? 9.698 -1.892 -31.385 1.00 84.62 86 THR A O 1
ATOM 673 N N . LYS A 1 87 ? 9.526 -3.815 -30.227 1.00 87.44 87 LYS A N 1
ATOM 674 C CA . LYS A 1 87 ? 10.503 -4.583 -31.014 1.00 87.44 87 LYS A CA 1
ATOM 675 C C . LYS A 1 87 ? 10.090 -4.708 -32.482 1.00 87.44 87 LYS A C 1
ATOM 677 O O . LYS A 1 87 ? 10.922 -4.524 -33.365 1.00 87.44 87 LYS A O 1
ATOM 682 N N . SER A 1 88 ? 8.812 -4.978 -32.743 1.00 88.06 88 SER A N 1
ATOM 683 C CA . SER A 1 88 ? 8.287 -5.130 -34.104 1.00 88.06 88 SER A CA 1
ATOM 684 C C . SER A 1 88 ? 8.263 -3.799 -34.852 1.00 88.06 88 SER A C 1
ATOM 686 O O . SER A 1 88 ? 8.592 -3.751 -36.034 1.00 88.06 88 SER A O 1
ATOM 688 N N . ILE A 1 89 ? 7.931 -2.708 -34.156 1.00 92.12 89 ILE A N 1
ATOM 689 C CA . ILE A 1 89 ? 7.933 -1.355 -34.731 1.00 92.12 89 I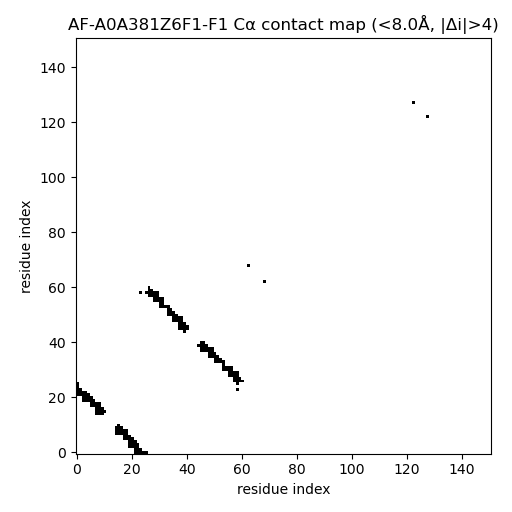LE A CA 1
ATOM 690 C C . ILE A 1 89 ? 9.358 -0.940 -35.111 1.00 92.12 89 ILE A C 1
ATOM 692 O O . ILE A 1 89 ? 9.582 -0.468 -36.224 1.00 92.12 89 ILE A O 1
ATOM 696 N N . LEU A 1 90 ? 10.329 -1.177 -34.224 1.00 94.12 90 LEU A N 1
ATOM 697 C CA . LEU A 1 90 ? 11.737 -0.886 -34.490 1.00 94.12 90 LEU A CA 1
ATOM 698 C C . LEU A 1 90 ? 12.271 -1.685 -35.688 1.00 94.12 90 LEU A C 1
ATOM 700 O O . LEU A 1 90 ? 12.947 -1.123 -36.549 1.00 94.12 90 LEU A O 1
ATOM 704 N N . LEU A 1 91 ? 11.943 -2.980 -35.769 1.00 94.19 91 LEU A N 1
ATOM 705 C CA . LEU A 1 91 ? 12.368 -3.836 -36.878 1.00 94.19 91 LEU A CA 1
ATOM 706 C C . LEU A 1 91 ? 11.756 -3.387 -38.214 1.00 94.19 91 LEU A C 1
ATOM 708 O O . LEU A 1 91 ? 12.456 -3.339 -39.224 1.00 94.19 91 LEU A O 1
ATOM 712 N N . SER A 1 92 ? 10.475 -3.011 -38.210 1.00 94.69 92 SER A N 1
ATOM 713 C CA . SER A 1 92 ? 9.786 -2.476 -39.390 1.00 94.69 92 SER A CA 1
ATOM 714 C C . SER A 1 92 ? 10.438 -1.181 -39.888 1.00 94.69 92 SER A C 1
ATOM 716 O O . SER A 1 92 ? 10.742 -1.049 -41.075 1.00 94.69 92 SER A O 1
ATOM 718 N N . LEU A 1 93 ? 10.756 -0.257 -38.974 1.00 96.69 93 LEU A N 1
ATOM 719 C CA . LEU A 1 93 ? 11.442 0.994 -39.304 1.00 96.69 93 LEU A CA 1
ATOM 720 C C . LEU A 1 93 ? 12.816 0.745 -39.943 1.00 96.69 93 LEU A C 1
ATOM 722 O O . LEU A 1 93 ? 13.153 1.364 -40.954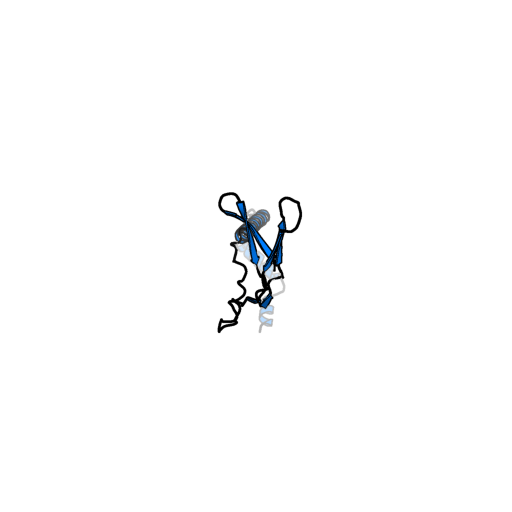 1.00 96.69 93 LEU A O 1
ATOM 726 N N . LEU A 1 94 ? 13.596 -0.184 -39.380 1.00 97.00 94 LEU A N 1
ATOM 727 C CA . LEU A 1 94 ? 14.906 -0.550 -39.918 1.00 97.00 94 LEU A CA 1
ATOM 728 C C . LEU A 1 94 ? 14.791 -1.122 -41.338 1.00 97.00 94 LEU A C 1
ATOM 730 O O . LEU A 1 94 ? 15.586 -0.776 -42.211 1.00 97.00 94 LEU A O 1
ATOM 734 N N . MET A 1 95 ? 13.778 -1.956 -41.585 1.00 97.19 95 MET A N 1
ATOM 735 C CA . MET A 1 95 ? 13.537 -2.553 -42.899 1.00 97.19 95 MET A CA 1
ATOM 736 C C . MET A 1 95 ? 13.242 -1.486 -43.961 1.00 97.19 95 MET A C 1
ATOM 738 O O . MET A 1 95 ? 13.814 -1.520 -45.053 1.00 97.19 95 MET A O 1
ATOM 742 N N . ILE A 1 96 ? 12.410 -0.495 -43.624 1.00 97.19 96 ILE A N 1
ATOM 743 C CA . ILE A 1 96 ? 12.093 0.635 -44.510 1.00 97.19 96 ILE A CA 1
ATOM 744 C C . ILE A 1 96 ? 13.354 1.445 -44.829 1.00 97.19 96 ILE A C 1
ATOM 746 O O . ILE A 1 96 ? 13.586 1.795 -45.987 1.00 97.19 96 ILE A O 1
ATOM 750 N N . LEU A 1 97 ? 14.200 1.709 -43.831 1.00 96.88 97 LEU A N 1
ATOM 751 C CA . LEU A 1 97 ? 15.436 2.470 -44.022 1.00 96.88 97 LEU A CA 1
ATOM 752 C C . LEU A 1 97 ? 16.383 1.770 -45.005 1.00 96.88 97 LEU A C 1
ATOM 754 O O . LEU A 1 97 ? 16.909 2.412 -45.917 1.00 96.88 97 LEU A O 1
ATOM 758 N N . LEU A 1 98 ? 16.553 0.452 -44.870 1.00 96.62 98 LEU A N 1
ATOM 759 C CA . LEU A 1 98 ? 17.361 -0.341 -45.800 1.00 96.62 98 LEU A CA 1
ATOM 760 C C . LEU A 1 98 ? 16.798 -0.298 -47.225 1.00 96.62 98 LEU A C 1
ATOM 762 O O . LEU A 1 98 ? 17.554 -0.110 -48.181 1.00 96.62 98 LEU A O 1
ATOM 766 N N . MET A 1 99 ? 15.477 -0.410 -47.373 1.00 96.31 99 MET A N 1
ATOM 767 C CA . MET A 1 99 ? 14.811 -0.338 -48.673 1.00 96.31 99 MET A CA 1
ATOM 768 C C . MET A 1 99 ? 15.022 1.027 -49.346 1.00 96.31 99 MET A C 1
ATOM 770 O O . MET A 1 99 ? 15.371 1.087 -50.526 1.00 96.31 99 MET A O 1
ATOM 774 N N . ILE A 1 100 ? 14.890 2.124 -48.595 1.00 95.88 100 ILE A N 1
ATOM 775 C CA . ILE A 1 100 ? 15.181 3.477 -49.091 1.00 95.88 100 ILE A CA 1
ATOM 776 C C . ILE A 1 100 ? 16.647 3.583 -49.518 1.00 95.88 100 ILE A C 1
ATOM 778 O O . ILE A 1 100 ? 16.934 4.082 -50.608 1.00 95.88 100 ILE A O 1
ATOM 782 N N . GLY A 1 101 ? 17.574 3.073 -48.702 1.00 94.56 101 GLY A N 1
ATOM 783 C CA . GLY A 1 101 ? 18.998 3.039 -49.031 1.00 94.56 101 GLY A CA 1
ATOM 784 C C . GLY A 1 101 ? 19.271 2.343 -50.366 1.00 94.56 101 GLY A C 1
ATOM 785 O O . GLY A 1 101 ? 19.999 2.877 -51.201 1.00 94.56 101 GLY A O 1
ATOM 786 N N . MET A 1 102 ? 18.621 1.203 -50.609 1.00 94.12 102 MET A N 1
ATOM 787 C CA . MET A 1 102 ? 18.737 0.439 -51.854 1.00 94.12 102 MET A CA 1
ATOM 788 C C . MET A 1 102 ? 18.211 1.213 -53.073 1.00 94.12 102 MET A C 1
ATOM 790 O O . MET A 1 102 ? 18.825 1.211 -54.139 1.00 94.12 102 MET A O 1
ATOM 794 N N . ILE A 1 103 ? 17.096 1.931 -52.918 1.00 93.19 103 ILE A N 1
ATOM 795 C CA . ILE A 1 103 ? 16.526 2.764 -53.987 1.00 93.19 103 ILE A CA 1
ATOM 796 C C . ILE A 1 103 ? 17.451 3.946 -54.305 1.00 93.19 103 ILE A C 1
ATOM 798 O O . ILE A 1 103 ? 17.657 4.284 -55.473 1.00 93.19 103 ILE A O 1
ATOM 802 N N . LEU A 1 104 ? 18.026 4.583 -53.283 1.00 92.56 104 LEU A N 1
ATOM 803 C CA . LEU A 1 104 ? 18.933 5.716 -53.463 1.00 92.56 104 LEU A CA 1
ATOM 804 C C . LEU A 1 104 ? 20.231 5.305 -54.163 1.00 92.56 104 LEU A C 1
ATOM 806 O O . LEU A 1 104 ? 20.679 6.013 -55.068 1.00 92.56 104 LEU A O 1
ATOM 810 N N . THR A 1 105 ? 20.824 4.170 -53.788 1.00 88.31 105 THR A N 1
ATOM 811 C CA . THR A 1 105 ? 22.025 3.648 -54.460 1.00 88.31 105 THR A CA 1
ATOM 812 C C . THR A 1 105 ? 21.729 3.253 -55.902 1.00 88.31 105 THR A C 1
ATOM 814 O O . THR A 1 105 ? 22.514 3.581 -56.791 1.00 88.31 105 THR A O 1
ATOM 817 N N . TRP A 1 106 ? 20.566 2.650 -56.162 1.00 84.75 106 TRP A N 1
ATOM 818 C CA . TRP A 1 106 ? 20.122 2.339 -57.520 1.00 84.75 106 TRP A CA 1
ATOM 819 C C . TRP A 1 106 ? 19.957 3.598 -58.378 1.00 84.75 106 TRP A C 1
ATOM 821 O O . TRP A 1 106 ? 20.446 3.652 -59.504 1.00 84.75 106 TRP A O 1
ATOM 831 N N . ARG A 1 107 ? 19.318 4.647 -57.843 1.00 82.69 107 ARG A N 1
ATOM 832 C CA . ARG A 1 107 ? 19.133 5.927 -58.549 1.00 82.69 107 ARG A CA 1
ATOM 833 C C . ARG A 1 107 ? 20.444 6.649 -58.843 1.00 82.69 107 ARG A C 1
ATOM 835 O O . ARG A 1 107 ? 20.545 7.318 -59.864 1.00 82.69 107 ARG A O 1
ATOM 842 N N . LYS A 1 108 ? 21.445 6.523 -57.969 1.00 82.81 108 LYS A N 1
ATOM 843 C CA . LYS A 1 108 ? 22.772 7.128 -58.163 1.00 82.81 108 LYS A CA 1
ATOM 844 C C . LYS A 1 108 ? 23.653 6.374 -59.164 1.00 82.81 108 LYS A C 1
ATOM 846 O O . LYS A 1 108 ? 24.774 6.809 -59.424 1.00 82.81 108 LYS A O 1
ATOM 851 N N . ARG A 1 109 ? 23.182 5.262 -59.738 1.00 78.06 109 ARG A N 1
ATOM 852 C CA . ARG A 1 109 ? 23.941 4.490 -60.723 1.00 78.06 109 ARG A CA 1
ATOM 853 C C . ARG A 1 109 ? 24.047 5.259 -62.045 1.00 78.06 109 ARG A C 1
ATOM 855 O O . ARG A 1 109 ? 23.115 5.280 -62.842 1.00 78.06 109 ARG A O 1
ATOM 862 N N . ILE A 1 110 ? 25.208 5.865 -62.282 1.00 72.12 110 ILE A N 1
ATOM 863 C CA . ILE A 1 110 ? 25.570 6.477 -63.567 1.00 72.12 110 ILE A CA 1
ATOM 864 C C . ILE A 1 110 ? 25.771 5.346 -64.595 1.00 72.12 110 ILE A C 1
ATOM 866 O O . ILE A 1 110 ? 26.483 4.382 -64.291 1.00 72.12 110 ILE A O 1
ATOM 870 N N . PRO A 1 111 ? 25.168 5.410 -65.798 1.00 69.12 111 PRO A N 1
ATOM 871 C CA . PRO A 1 111 ? 25.456 4.442 -66.846 1.00 69.12 111 PRO A CA 1
ATOM 872 C C . PRO A 1 111 ? 26.915 4.597 -67.289 1.00 69.12 111 PRO A C 1
ATOM 874 O O . PRO A 1 111 ? 27.357 5.683 -67.658 1.00 69.12 111 PRO A O 1
ATOM 877 N N . VAL A 1 112 ? 27.678 3.507 -67.242 1.00 65.62 112 VAL A N 1
ATOM 878 C CA . VAL A 1 112 ? 29.049 3.472 -67.764 1.00 65.62 112 VAL A CA 1
ATOM 879 C C . VAL A 1 112 ? 28.989 3.592 -69.285 1.00 65.62 112 VAL A C 1
ATOM 881 O O . VAL A 1 112 ? 28.643 2.640 -69.984 1.00 65.62 112 VAL A O 1
ATOM 884 N N . THR A 1 113 ? 29.300 4.775 -69.810 1.00 63.91 113 THR A N 1
ATOM 885 C CA . THR A 1 113 ? 29.440 4.988 -71.252 1.00 63.91 113 THR A CA 1
ATOM 886 C C . THR A 1 113 ? 30.782 4.419 -71.699 1.00 63.91 113 THR A C 1
ATOM 888 O O . THR A 1 113 ? 31.825 5.054 -71.553 1.00 63.91 113 THR A O 1
ATOM 891 N N . TYR A 1 114 ? 30.779 3.204 -72.243 1.00 62.28 114 TYR A N 1
ATOM 892 C CA . TYR A 1 114 ? 31.967 2.637 -72.875 1.00 62.28 114 TYR A CA 1
ATOM 893 C C . TYR A 1 114 ? 32.224 3.365 -74.200 1.00 62.28 114 TYR A C 1
ATOM 895 O O . TYR A 1 114 ? 31.459 3.217 -75.155 1.00 62.28 114 TYR A O 1
ATOM 903 N N . LYS A 1 115 ? 33.306 4.148 -74.281 1.00 62.38 115 LYS A N 1
ATOM 904 C CA . LYS A 1 115 ? 33.786 4.691 -75.557 1.00 62.38 115 LYS A CA 1
ATOM 905 C C . LYS A 1 115 ? 34.316 3.516 -76.383 1.00 62.38 115 LYS A C 1
ATOM 907 O O . LYS A 1 115 ? 35.416 3.031 -76.125 1.00 62.38 115 LYS A O 1
ATOM 912 N N . LYS A 1 116 ? 33.512 3.004 -77.322 1.00 63.97 116 LYS A N 1
ATOM 913 C CA . LYS A 1 116 ? 33.976 1.995 -78.288 1.00 63.97 116 LYS A CA 1
ATOM 914 C C . LYS A 1 116 ? 35.209 2.556 -79.005 1.00 63.97 116 LYS A C 1
ATOM 916 O O . LYS A 1 116 ? 35.214 3.733 -79.368 1.00 63.97 116 LYS A O 1
ATOM 921 N N . LEU A 1 117 ? 36.258 1.742 -79.150 1.00 61.78 117 LEU A N 1
ATOM 922 C CA . LEU A 1 117 ? 37.431 2.133 -79.930 1.00 61.78 117 LEU A CA 1
ATOM 923 C C . LEU A 1 117 ? 36.990 2.434 -81.363 1.00 61.78 117 LEU A C 1
ATOM 925 O O . LEU A 1 117 ? 36.192 1.697 -81.937 1.00 61.78 117 LEU A O 1
ATOM 929 N N . ASP A 1 118 ? 37.495 3.532 -81.910 1.00 62.31 118 ASP A N 1
ATOM 930 C CA . ASP A 1 118 ? 37.259 3.893 -83.298 1.00 62.31 118 ASP A CA 1
ATOM 931 C C . ASP A 1 118 ? 38.113 2.975 -84.185 1.00 62.31 118 ASP A C 1
ATOM 933 O O . ASP A 1 118 ? 39.343 3.046 -84.178 1.00 62.31 118 ASP A O 1
ATOM 937 N N . TYR A 1 119 ? 37.458 2.042 -84.877 1.00 61.66 119 TYR A N 1
ATOM 938 C CA . TYR A 1 119 ? 38.106 1.055 -85.747 1.00 61.66 119 TYR A CA 1
ATOM 939 C C . TYR A 1 119 ? 38.367 1.594 -87.163 1.00 61.66 119 TYR A C 1
ATOM 941 O O . TYR A 1 119 ? 38.798 0.837 -88.029 1.00 61.66 119 TYR A O 1
ATOM 949 N N . THR A 1 120 ? 38.124 2.884 -87.416 1.00 62.78 120 THR A N 1
ATOM 950 C CA . THR A 1 120 ? 38.388 3.517 -88.722 1.00 62.78 120 THR A CA 1
ATOM 951 C C . THR A 1 120 ? 39.877 3.587 -89.070 1.00 62.78 120 THR A C 1
ATOM 953 O O . THR A 1 120 ? 40.224 3.642 -90.246 1.00 62.78 120 THR A O 1
ATOM 956 N N . PHE A 1 121 ? 40.765 3.499 -88.074 1.00 61.81 121 PHE A N 1
ATOM 957 C CA . PHE A 1 121 ? 42.205 3.329 -88.268 1.00 61.81 121 PHE A CA 1
ATOM 958 C C . PHE A 1 121 ? 42.628 1.894 -87.930 1.00 61.81 121 PHE A C 1
ATOM 960 O O . PHE A 1 121 ? 42.912 1.555 -86.777 1.00 61.81 121 PHE A O 1
ATOM 967 N N . LEU A 1 122 ? 42.713 1.049 -88.958 1.00 66.25 122 LEU A N 1
ATOM 968 C CA . LEU A 1 122 ? 43.362 -0.264 -88.903 1.00 66.25 122 LEU A CA 1
ATOM 969 C C . LEU A 1 122 ? 44.890 -0.081 -88.888 1.00 66.25 122 LEU A C 1
ATOM 971 O O . LEU A 1 122 ? 45.583 -0.448 -89.829 1.00 66.25 122 LEU A O 1
ATOM 975 N N . GLU A 1 123 ? 45.425 0.526 -87.826 1.00 67.50 123 GLU A N 1
ATOM 976 C CA . GLU A 1 123 ? 46.869 0.506 -87.574 1.00 67.50 123 GLU A CA 1
ATOM 977 C C . GLU A 1 123 ? 47.285 -0.958 -87.387 1.00 67.50 123 GLU A C 1
ATOM 979 O O . GLU A 1 123 ? 46.745 -1.656 -86.518 1.00 67.50 123 GLU A O 1
ATOM 984 N N . SER A 1 124 ? 48.216 -1.446 -88.210 1.00 77.31 124 SER A N 1
ATOM 985 C CA . SER A 1 124 ? 48.647 -2.837 -88.106 1.00 77.31 124 SER A CA 1
ATOM 986 C C . SER A 1 124 ? 49.299 -3.084 -86.734 1.00 77.31 124 SER A C 1
ATOM 988 O O . SER A 1 124 ? 49.928 -2.181 -86.168 1.00 77.31 124 SER A O 1
ATOM 990 N N . PRO A 1 125 ? 49.207 -4.304 -86.165 1.00 74.25 125 PRO A N 1
ATOM 991 C CA . PRO A 1 125 ? 49.816 -4.604 -84.866 1.00 74.25 125 PRO A CA 1
ATOM 992 C C . PRO A 1 125 ? 51.311 -4.258 -84.812 1.00 74.25 125 PRO A C 1
ATOM 994 O O . PRO A 1 125 ? 51.812 -3.806 -83.782 1.00 74.25 125 PRO A O 1
ATOM 997 N N . ARG A 1 126 ? 52.005 -4.414 -85.948 1.00 79.94 126 ARG A N 1
ATOM 998 C CA . ARG A 1 126 ? 53.418 -4.073 -86.116 1.00 79.94 126 ARG A CA 1
ATOM 999 C C . ARG A 1 126 ? 53.666 -2.569 -86.031 1.00 79.94 126 ARG A C 1
ATOM 1001 O O . ARG A 1 126 ? 54.557 -2.152 -85.297 1.00 79.94 126 ARG A O 1
ATOM 1008 N N . GLU A 1 127 ? 52.894 -1.763 -86.753 1.00 82.75 127 GLU A N 1
ATOM 1009 C CA . GLU A 1 127 ? 53.018 -0.300 -86.719 1.00 82.75 127 GLU A CA 1
ATOM 1010 C C . GLU A 1 127 ? 52.696 0.247 -85.331 1.00 82.75 127 GLU A C 1
ATOM 1012 O O . GLU A 1 127 ? 53.449 1.065 -84.803 1.00 82.75 127 GLU A O 1
ATOM 1017 N N . ARG A 1 128 ? 51.659 -0.292 -84.679 1.00 80.19 128 ARG A N 1
ATOM 1018 C CA . ARG A 1 128 ? 51.313 0.054 -83.297 1.00 80.19 128 ARG A CA 1
ATOM 1019 C C . ARG A 1 128 ? 52.446 -0.270 -82.323 1.00 80.19 128 ARG A C 1
ATOM 1021 O O . ARG A 1 128 ? 52.740 0.541 -81.443 1.00 80.19 128 ARG A O 1
ATOM 1028 N N . ALA A 1 129 ? 53.080 -1.436 -82.462 1.00 82.38 129 ALA A N 1
ATOM 1029 C CA . ALA A 1 129 ? 54.214 -1.831 -81.630 1.00 82.38 129 ALA A CA 1
ATOM 1030 C C . ALA A 1 129 ? 55.429 -0.919 -81.858 1.00 82.38 129 ALA A C 1
ATOM 1032 O O . ALA A 1 129 ? 56.015 -0.436 -80.892 1.00 82.38 129 ALA A O 1
ATOM 1033 N N . LEU A 1 130 ? 55.755 -0.612 -83.118 1.00 84.75 130 LEU A N 1
ATOM 1034 C CA . LEU A 1 130 ? 56.848 0.297 -83.473 1.00 84.75 130 LEU A CA 1
ATOM 1035 C C . LEU A 1 130 ? 56.602 1.722 -82.979 1.00 84.75 130 LEU A C 1
ATOM 1037 O O . LEU A 1 130 ? 57.512 2.345 -82.441 1.00 84.75 130 LEU A O 1
ATOM 1041 N N . ARG A 1 131 ? 55.375 2.236 -83.102 1.00 82.69 131 ARG A N 1
ATOM 1042 C CA . ARG A 1 131 ? 55.006 3.549 -82.566 1.00 82.69 131 ARG A CA 1
ATOM 1043 C C . ARG A 1 131 ? 55.175 3.598 -81.052 1.00 82.69 131 ARG A C 1
ATOM 1045 O O . ARG A 1 131 ? 55.725 4.573 -80.549 1.00 82.69 131 ARG A O 1
ATOM 1052 N N . ARG A 1 132 ? 54.744 2.554 -80.331 1.00 80.81 132 ARG A N 1
ATOM 1053 C CA . ARG A 1 132 ? 54.955 2.459 -78.878 1.00 80.81 132 ARG A CA 1
ATOM 1054 C C . ARG A 1 132 ? 56.436 2.384 -78.517 1.00 80.81 132 ARG A C 1
ATOM 1056 O O . ARG A 1 132 ? 56.859 3.108 -77.622 1.00 80.81 132 ARG A O 1
ATOM 1063 N N . LEU A 1 133 ? 57.213 1.578 -79.239 1.00 80.25 133 LEU A N 1
ATOM 1064 C CA . LEU A 1 133 ? 58.660 1.475 -79.052 1.00 80.25 133 LEU A CA 1
ATOM 1065 C C . LEU A 1 133 ? 59.340 2.836 -79.256 1.00 80.25 133 LEU A C 1
ATOM 1067 O O . LEU A 1 133 ? 60.071 3.293 -78.388 1.00 80.25 133 LEU A O 1
ATOM 1071 N N . LYS A 1 134 ? 59.011 3.537 -80.345 1.00 80.00 134 LYS A N 1
ATOM 1072 C CA . LYS A 1 134 ? 59.543 4.871 -80.649 1.00 80.00 134 LYS A CA 1
ATOM 1073 C C . LYS A 1 134 ? 59.107 5.927 -79.629 1.00 80.00 134 LYS A C 1
ATOM 1075 O O . LYS A 1 1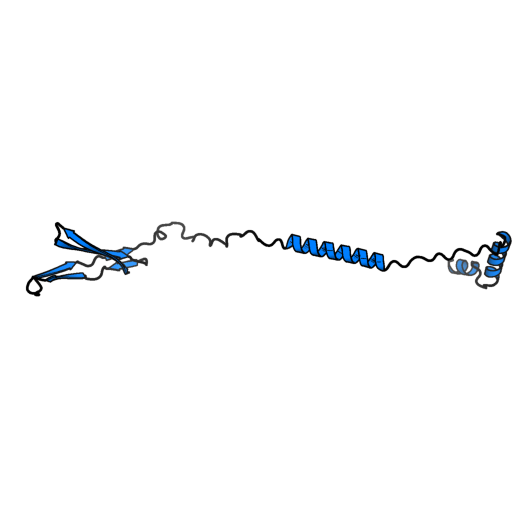34 ? 59.881 6.819 -79.302 1.00 80.00 134 LYS A O 1
ATOM 1080 N N . SER A 1 135 ? 57.879 5.835 -79.112 1.00 76.75 135 SER A N 1
ATOM 1081 C CA . SER A 1 135 ? 57.413 6.728 -78.043 1.00 76.75 135 SER A CA 1
ATOM 1082 C C . SER A 1 135 ? 58.115 6.479 -76.707 1.00 76.75 135 SER A C 1
ATOM 1084 O O . SER A 1 135 ? 58.245 7.415 -75.925 1.00 76.75 135 SER A O 1
ATOM 1086 N N . LEU A 1 136 ? 58.586 5.250 -76.460 1.00 72.00 136 LEU A N 1
ATOM 1087 C CA . LEU A 1 136 ? 59.431 4.924 -75.310 1.00 72.00 136 LEU A CA 1
ATOM 1088 C C . LEU A 1 136 ? 60.846 5.484 -75.486 1.00 72.00 136 LEU A C 1
ATOM 1090 O O . LEU A 1 136 ? 61.380 6.060 -74.551 1.00 72.00 136 LEU A O 1
ATOM 1094 N N . ASP A 1 137 ? 61.411 5.374 -76.687 1.00 67.38 137 ASP A N 1
ATOM 1095 C CA . ASP A 1 137 ? 62.776 5.828 -76.998 1.00 67.38 137 ASP A CA 1
ATOM 1096 C C . ASP A 1 137 ? 62.939 7.360 -76.879 1.00 67.38 137 ASP A C 1
ATOM 1098 O O . ASP A 1 137 ? 63.999 7.867 -76.528 1.00 67.38 137 ASP A O 1
ATOM 1102 N N . GLY A 1 138 ? 61.862 8.118 -77.124 1.00 62.38 138 GLY A N 1
ATOM 1103 C CA . GLY A 1 138 ? 61.830 9.577 -76.949 1.00 62.38 138 GLY A CA 1
ATOM 1104 C C . GLY A 1 138 ? 61.718 10.060 -75.496 1.00 62.38 138 GLY A C 1
ATOM 1105 O O . GLY A 1 138 ? 61.847 11.258 -75.253 1.00 62.38 138 GLY A O 1
ATOM 1106 N N . HIS A 1 139 ? 61.475 9.163 -74.535 1.00 58.38 139 HIS A N 1
ATOM 1107 C CA . HIS A 1 139 ? 61.489 9.482 -73.108 1.00 58.38 139 HIS A CA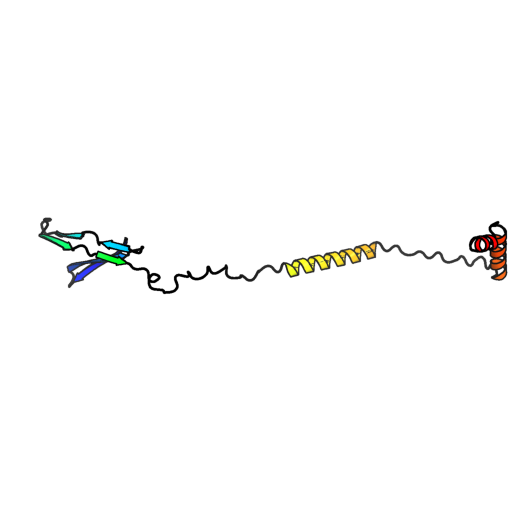 1
ATOM 1108 C C . HIS A 1 139 ? 62.834 9.026 -72.534 1.00 58.38 139 HIS A C 1
ATOM 1110 O O . HIS A 1 139 ? 63.057 7.839 -72.315 1.00 58.38 139 HIS A O 1
ATOM 1116 N N . SER A 1 140 ? 63.740 9.980 -72.304 1.00 57.06 140 SER A N 1
ATOM 1117 C CA . SER A 1 140 ? 65.088 9.796 -71.747 1.00 57.06 140 SER A CA 1
ATOM 1118 C C . SER A 1 140 ? 65.066 9.372 -70.269 1.00 57.06 140 SER A C 1
ATOM 1120 O O . SER A 1 140 ? 65.517 10.097 -69.387 1.00 57.06 140 SER A O 1
ATOM 1122 N N . GLY A 1 141 ? 64.493 8.209 -69.995 1.00 59.28 141 GLY A N 1
ATOM 1123 C CA . GLY A 1 141 ? 64.474 7.559 -68.693 1.00 59.28 141 GLY A CA 1
ATOM 1124 C C . GLY A 1 141 ? 64.570 6.066 -68.933 1.00 59.28 141 GLY A C 1
ATOM 1125 O O . GLY A 1 141 ? 63.573 5.348 -68.864 1.00 59.28 141 GLY A O 1
ATOM 1126 N N . THR A 1 142 ? 65.757 5.611 -69.336 1.00 59.59 142 THR A N 1
ATOM 1127 C CA . THR A 1 142 ? 65.973 4.196 -69.616 1.00 59.59 142 THR A CA 1
ATOM 1128 C C . THR A 1 142 ? 65.773 3.407 -68.329 1.00 59.59 142 THR A C 1
ATOM 1130 O O . THR A 1 142 ? 66.363 3.722 -67.301 1.00 59.59 142 THR A O 1
ATOM 1133 N N . SER A 1 143 ? 64.959 2.349 -68.379 1.00 59.97 143 SER A N 1
ATOM 1134 C CA . SER A 1 143 ? 64.698 1.448 -67.243 1.00 59.97 143 SER A CA 1
ATOM 1135 C C . SER A 1 143 ? 65.973 0.904 -66.592 1.00 59.97 143 SER A C 1
ATOM 1137 O O . SER A 1 143 ? 65.938 0.431 -65.463 1.00 59.97 143 SER A O 1
ATOM 1139 N N . LYS A 1 144 ? 67.103 0.970 -67.303 1.00 61.59 144 LYS A N 1
ATOM 1140 C CA . LYS A 1 144 ? 68.427 0.598 -66.821 1.00 61.59 144 LYS A CA 1
ATOM 1141 C C . LYS A 1 144 ? 68.861 1.419 -65.601 1.00 61.59 144 LYS A C 1
ATOM 1143 O O . LYS A 1 144 ? 69.442 0.836 -64.694 1.00 61.59 144 LYS A O 1
ATOM 1148 N N . ASP A 1 145 ? 68.518 2.706 -65.544 1.00 59.78 145 ASP A N 1
ATOM 1149 C CA . ASP A 1 145 ? 68.859 3.582 -64.414 1.00 59.78 145 ASP A CA 1
ATOM 1150 C C . ASP A 1 145 ? 68.041 3.219 -63.162 1.00 59.78 145 ASP A C 1
ATOM 1152 O O . ASP A 1 145 ? 68.568 3.180 -62.056 1.00 59.78 145 ASP A O 1
ATOM 1156 N N . TYR A 1 146 ? 66.780 2.814 -63.350 1.00 61.72 146 TYR A N 1
ATOM 1157 C CA . TYR A 1 146 ? 65.896 2.368 -62.266 1.00 61.72 146 TYR A CA 1
ATOM 1158 C C . TYR A 1 146 ? 66.358 1.052 -61.614 1.00 61.72 146 TYR A C 1
ATOM 1160 O O . TYR A 1 146 ? 66.216 0.864 -60.410 1.00 61.72 146 TYR A O 1
ATOM 1168 N N . TYR A 1 147 ? 66.933 0.129 -62.395 1.00 61.47 147 TYR A N 1
ATOM 1169 C CA . TYR A 1 147 ? 67.516 -1.106 -61.852 1.00 61.47 147 TYR A CA 1
ATOM 1170 C C . TYR A 1 147 ? 68.934 -0.912 -61.303 1.00 61.47 147 TYR A C 1
ATOM 1172 O O . TYR A 1 147 ? 69.366 -1.714 -60.480 1.00 61.47 147 TYR A O 1
ATOM 1180 N N . ALA A 1 148 ? 69.648 0.132 -61.733 1.00 64.88 148 ALA A N 1
ATOM 1181 C CA . ALA A 1 148 ? 70.942 0.496 -61.165 1.00 64.88 148 ALA A CA 1
ATOM 1182 C C . ALA A 1 148 ? 70.804 1.121 -59.764 1.00 64.88 148 ALA A C 1
ATOM 1184 O O . ALA A 1 148 ? 71.650 0.868 -58.917 1.00 64.88 148 ALA A O 1
ATOM 1185 N N . GLU A 1 149 ? 69.727 1.871 -59.497 1.00 59.38 149 GLU A N 1
ATOM 1186 C CA . GLU A 1 149 ? 69.417 2.420 -58.162 1.00 59.38 149 GLU A CA 1
ATOM 1187 C C . GLU A 1 149 ? 68.960 1.367 -57.137 1.00 59.38 149 GLU A C 1
ATOM 1189 O O . GLU A 1 149 ? 69.020 1.619 -55.936 1.00 59.38 149 GLU A O 1
ATOM 1194 N N . LEU A 1 150 ? 68.491 0.198 -57.587 1.00 58.03 150 LEU A N 1
ATOM 1195 C CA . LEU A 1 150 ? 68.030 -0.884 -56.707 1.00 58.03 150 LEU A CA 1
ATOM 1196 C C . LEU A 1 150 ? 69.139 -1.873 -56.288 1.00 58.03 150 LEU A C 1
ATOM 1198 O O . LEU A 1 150 ? 68.838 -2.819 -55.555 1.00 58.03 150 LEU A O 1
ATOM 1202 N N . SER A 1 151 ? 70.373 -1.694 -56.777 1.00 46.81 151 SER A N 1
ATOM 1203 C CA . SER A 1 151 ? 71.537 -2.550 -56.490 1.00 46.81 151 SER A CA 1
ATOM 1204 C C . SER A 1 151 ? 72.404 -2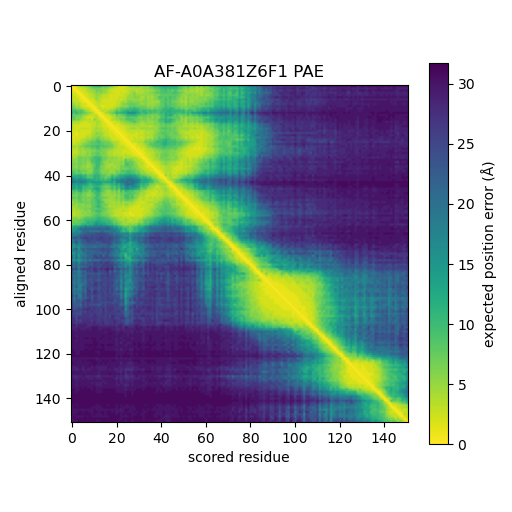.022 -55.356 1.00 46.81 151 SER A C 1
ATOM 1206 O O . SER A 1 151 ? 72.571 -0.793 -55.235 1.00 46.81 151 SER A O 1
#

Sequence (151 aa):
MSIRNQALIHKNGQLSGIQFEIIYWDTGKFVTPDYAIDVMNKDEGVDFTLSTEPLSIHVGSILAGMDNPDYQPMKGPVPVRSIFPTKSILLSLLMILLMIGMILTWRKRIPVTYKKLDYTFLESPRERALRRLKSLDGHSGTSKDYYAELS